Protein AF-A0A439HSZ8-F1 (afdb_monomer)

Radius of gyration: 15.16 Å; Cα contacts (8 Å, |Δi|>4): 178; chains: 1; bounding box: 39×26×37 Å

Secondary structure (DSSP, 8-state):
-EEEE-HHHHSSS-EEEEEEEEEEEEETTEEEEEEEEEEE-SSS--EEEEEEEEEGGGTEEEEEEEEE--TT-HHHHHTT-TTPPP-

Foldseek 3Di:
DWDWDACVQQVDGIWIKDKDKDWDFDVVQTWIWIWMWMATDPPFGKIKTWIWIDGVVVPDTDIDIDIDHPQVGRVCRVVVDPPRDDD

Solvent-accessible surface area (backbone atoms only — not comparable to full-atom values): 5060 Å² total; per-residue (Å²): 95,83,44,78,36,50,37,94,61,35,77,55,61,73,37,36,33,38,51,49,71,51,76,47,79,45,82,82,71,51,35,38,41,38,40,40,40,38,37,45,66,71,83,54,78,35,40,38,43,38,38,40,40,43,24,66,90,75,75,38,77,49,78,50,77,51,75,51,57,57,92,76,34,40,69,58,60,72,66,63,48,85,85,64,70,85,125

Nearest PDB structures (foldseek):
  4rth-assembly2_B  TM=4.484E-01  e=2.936E+00  Zea mays
  4yhd-assembly5_E  TM=5.558E-01  e=7.264E+00  Staphylococcus aureus
  4rth-assembly1_A  TM=4.292E-01  e=4.742E+00  Zea mays
  1of5-assembly1_B  TM=2.980E-01  e=3.832E+00  Saccharomyces cerevisiae

Sequence (87 aa):
PEIALGQALAGSGIAELAAKGSFKADAAPLALATSLNITRRDGKQGKLDASIHFAPADNKLDLDLKASEPAGGIIANLLKLPDAPPV

pLDDT: mean 84.24, std 14.78, range [38.94, 98.44]

Structure (mmCIF, N/CA/C/O backbone):
data_AF-A0A439HSZ8-F1
#
_entry.id   AF-A0A439HSZ8-F1
#
loop_
_atom_site.group_PDB
_atom_site.id
_atom_site.type_symbol
_atom_site.label_atom_id
_atom_site.label_alt_id
_atom_site.label_comp_id
_atom_site.label_asym_id
_atom_site.label_entity_id
_atom_site.label_seq_id
_atom_site.pdbx_PDB_ins_code
_atom_site.Cartn_x
_atom_site.Cartn_y
_atom_site.Cartn_z
_atom_site.occupancy
_atom_site.B_iso_or_equiv
_atom_site.auth_seq_id
_atom_site.auth_comp_id
_atom_site.auth_asym_id
_atom_site.auth_atom_id
_atom_site.pdbx_PDB_model_num
ATOM 1 N N . PRO A 1 1 ? -7.820 10.568 -2.057 1.00 78.81 1 PRO A N 1
ATOM 2 C CA . PRO A 1 1 ? -9.195 10.075 -2.321 1.00 78.81 1 PRO A CA 1
ATOM 3 C C . PRO A 1 1 ? -9.844 9.646 -1.005 1.00 78.81 1 PRO A C 1
ATOM 5 O O . PRO A 1 1 ? -9.111 9.283 -0.084 1.00 78.81 1 PRO A O 1
ATOM 8 N N . GLU A 1 2 ? -11.173 9.683 -0.939 1.00 82.56 2 GLU A N 1
ATOM 9 C CA . GLU A 1 2 ? -11.961 9.042 0.120 1.00 82.56 2 GLU A CA 1
ATOM 10 C C . GLU A 1 2 ? -12.494 7.716 -0.420 1.00 82.56 2 GLU A C 1
ATOM 12 O O . GLU A 1 2 ? -12.947 7.645 -1.562 1.00 82.56 2 GLU A O 1
ATOM 17 N N . ILE A 1 3 ? -12.334 6.649 0.356 1.00 88.00 3 ILE A N 1
ATOM 18 C CA . ILE A 1 3 ? -12.601 5.275 -0.066 1.00 88.00 3 ILE A CA 1
ATOM 19 C C . ILE A 1 3 ? -13.508 4.641 0.982 1.00 88.00 3 ILE A C 1
ATOM 21 O O . ILE A 1 3 ? -13.143 4.596 2.153 1.00 88.00 3 ILE A O 1
ATOM 25 N N . ALA A 1 4 ? -14.656 4.120 0.561 1.00 90.88 4 ALA A N 1
ATOM 26 C CA . ALA A 1 4 ? -15.557 3.359 1.417 1.00 90.88 4 ALA A CA 1
ATOM 27 C C . ALA A 1 4 ? -15.440 1.865 1.087 1.00 90.88 4 ALA A C 1
ATOM 29 O O . ALA A 1 4 ? -15.695 1.448 -0.044 1.00 90.88 4 ALA A O 1
ATOM 30 N N . LEU A 1 5 ? -15.048 1.057 2.070 1.00 86.12 5 LEU A N 1
ATOM 31 C CA . LEU A 1 5 ? -15.013 -0.398 1.960 1.00 86.12 5 LEU A CA 1
ATOM 32 C C . LEU A 1 5 ? -16.291 -0.985 2.553 1.00 86.12 5 LEU A C 1
ATOM 34 O O . LEU A 1 5 ? -16.616 -0.728 3.710 1.00 86.12 5 LEU A O 1
ATOM 38 N N . GLY A 1 6 ? -17.006 -1.788 1.766 1.00 83.44 6 GLY A N 1
ATOM 39 C CA . GLY A 1 6 ? -18.195 -2.498 2.233 1.00 83.44 6 GLY A CA 1
ATOM 40 C C . GLY A 1 6 ? -17.867 -3.681 3.147 1.00 83.44 6 GLY A C 1
ATOM 41 O O . GLY A 1 6 ? -16.718 -4.117 3.245 1.00 83.44 6 GLY A O 1
ATOM 42 N N . GLN A 1 7 ? -18.906 -4.250 3.760 1.00 81.62 7 GLN A N 1
ATOM 43 C CA . GLN A 1 7 ? -18.809 -5.316 4.765 1.00 81.62 7 GLN A CA 1
ATOM 44 C C . GLN A 1 7 ? -17.944 -6.511 4.340 1.00 81.62 7 GLN A C 1
ATOM 46 O O . GLN A 1 7 ? -17.222 -7.054 5.168 1.00 81.62 7 GLN A O 1
ATOM 51 N N . ALA A 1 8 ? -17.973 -6.899 3.060 1.00 78.56 8 ALA A N 1
ATOM 52 C CA . ALA A 1 8 ? -17.170 -8.012 2.546 1.00 78.56 8 ALA A CA 1
ATOM 53 C C . ALA A 1 8 ? -15.656 -7.820 2.755 1.00 78.56 8 ALA A C 1
ATOM 55 O O . ALA A 1 8 ? -14.922 -8.798 2.844 1.00 78.56 8 ALA A O 1
ATOM 56 N N . LEU A 1 9 ? -15.200 -6.568 2.835 1.00 77.62 9 LEU A N 1
ATOM 57 C CA . LEU A 1 9 ? -13.808 -6.212 3.098 1.00 77.62 9 LEU A CA 1
ATOM 58 C C . LEU A 1 9 ? -13.627 -5.692 4.526 1.00 77.62 9 LEU A C 1
ATOM 60 O O . LEU A 1 9 ? -12.640 -6.012 5.174 1.00 77.62 9 LEU A O 1
ATOM 64 N N . ALA A 1 10 ? -14.588 -4.917 5.034 1.00 77.12 10 ALA A N 1
ATOM 65 C CA . ALA A 1 10 ? -14.516 -4.295 6.352 1.00 77.12 10 ALA A CA 1
ATOM 66 C 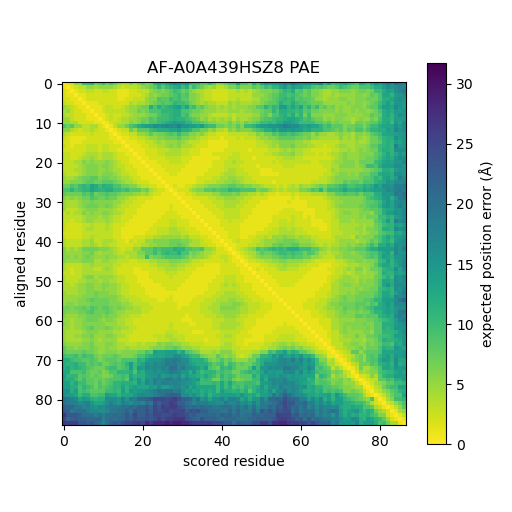C . ALA A 1 10 ? -14.818 -5.249 7.526 1.00 77.12 10 ALA A C 1
ATOM 68 O O . ALA A 1 10 ? -14.665 -4.859 8.685 1.00 77.12 10 ALA A O 1
ATOM 69 N N . GLY A 1 11 ? -15.313 -6.461 7.255 1.00 72.88 11 GLY A N 1
ATOM 70 C CA . GLY A 1 11 ? -15.780 -7.440 8.246 1.00 72.88 11 GLY A CA 1
ATOM 71 C C . GLY A 1 11 ? -17.104 -7.054 8.920 1.00 72.88 11 GLY A C 1
ATOM 72 O O . GLY A 1 11 ? -17.950 -7.906 9.173 1.00 72.88 11 GLY A O 1
ATOM 73 N N . SER A 1 12 ? -17.327 -5.761 9.162 1.00 74.56 12 SER A N 1
ATOM 74 C CA . SER A 1 12 ? -18.576 -5.198 9.678 1.00 74.56 12 SER A CA 1
ATOM 75 C C . SER A 1 12 ? -18.786 -3.775 9.159 1.00 74.56 12 SER A C 1
ATOM 77 O O . SER A 1 12 ? -17.858 -2.966 9.157 1.00 74.56 12 SER A O 1
ATOM 79 N N . GLY A 1 13 ? -20.016 -3.458 8.745 1.00 82.44 13 GLY A N 1
ATOM 80 C CA . GLY A 1 13 ? -20.398 -2.108 8.323 1.00 82.44 13 GLY A CA 1
ATOM 81 C C . GLY A 1 13 ? -19.602 -1.570 7.128 1.00 82.44 13 GLY A C 1
ATOM 82 O O . GLY A 1 13 ? -19.154 -2.328 6.265 1.00 82.44 13 GLY A O 1
ATOM 83 N N . ILE A 1 14 ? -19.469 -0.243 7.079 1.00 86.44 14 ILE A N 1
ATOM 84 C CA . ILE A 1 14 ? -18.655 0.482 6.099 1.00 86.44 14 ILE A CA 1
ATOM 85 C C . ILE A 1 14 ? -17.413 0.999 6.814 1.00 86.44 14 ILE A C 1
ATOM 87 O O . ILE A 1 14 ? -17.526 1.583 7.891 1.00 86.44 14 ILE A O 1
ATOM 91 N N . ALA A 1 15 ? -16.245 0.797 6.209 1.00 86.44 15 ALA A N 1
ATOM 92 C CA . ALA A 1 15 ? -15.014 1.416 6.670 1.00 86.44 15 ALA A CA 1
ATOM 93 C C . ALA A 1 15 ? -14.572 2.519 5.725 1.00 86.44 15 ALA A C 1
ATOM 95 O O . ALA A 1 15 ? -14.405 2.300 4.525 1.00 86.44 15 ALA A O 1
ATOM 96 N N . GLU A 1 16 ? -14.353 3.698 6.286 1.00 90.50 16 GLU A N 1
ATOM 97 C CA . GLU A 1 16 ? -13.920 4.867 5.536 1.00 90.50 16 GLU A CA 1
ATOM 98 C C . GLU A 1 16 ? -12.410 5.019 5.655 1.00 90.50 16 GLU A C 1
ATOM 100 O O . GLU A 1 16 ? -11.846 5.038 6.752 1.00 90.50 16 GLU A O 1
ATOM 105 N N . LEU A 1 17 ? -11.743 5.121 4.512 1.00 89.94 17 LEU A N 1
ATOM 106 C CA . LEU A 1 17 ? -10.300 5.232 4.398 1.00 89.94 17 LEU A CA 1
ATOM 107 C C . LEU A 1 17 ? -9.935 6.481 3.606 1.00 89.94 17 LEU A C 1
ATOM 109 O O . LEU A 1 17 ? -10.609 6.873 2.652 1.00 89.94 17 LEU A O 1
ATOM 113 N N . ALA A 1 18 ? -8.786 7.050 3.941 1.00 92.19 18 ALA A N 1
ATOM 114 C CA . ALA A 1 18 ? -8.074 7.942 3.050 1.00 92.19 18 ALA A CA 1
ATOM 115 C C . ALA A 1 18 ? -6.761 7.321 2.621 1.00 92.19 18 ALA A C 1
ATOM 117 O O . ALA A 1 18 ? -6.010 6.790 3.438 1.00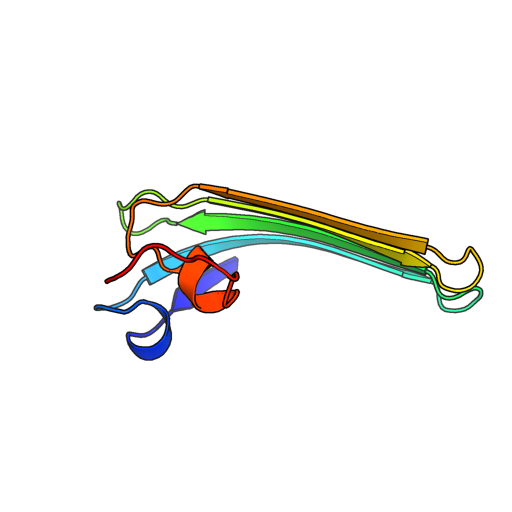 92.19 18 ALA A O 1
AT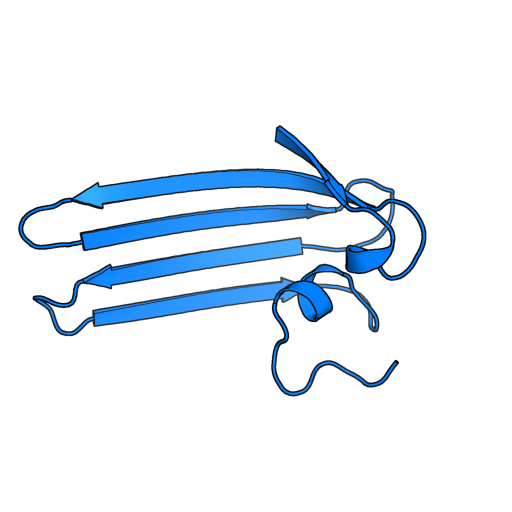OM 118 N N . ALA A 1 19 ? -6.479 7.454 1.331 1.00 92.06 19 ALA A N 1
ATOM 119 C CA . ALA A 1 19 ? -5.245 6.988 0.735 1.00 92.06 19 ALA A CA 1
ATOM 120 C C . ALA A 1 19 ? -4.491 8.141 0.073 1.00 92.06 19 ALA A C 1
ATOM 122 O O . ALA A 1 19 ? -5.084 9.015 -0.573 1.00 92.06 19 ALA A O 1
ATOM 123 N N . LYS A 1 20 ? -3.170 8.104 0.210 1.00 95.38 20 LYS A N 1
ATOM 124 C CA . LYS A 1 20 ? -2.215 8.858 -0.599 1.00 95.38 20 LYS A CA 1
ATOM 125 C C . LYS A 1 20 ? -1.232 7.864 -1.185 1.00 95.38 20 LYS A C 1
ATOM 127 O O . LYS A 1 20 ? -0.792 6.961 -0.486 1.00 95.38 20 LYS A O 1
ATOM 132 N N . GLY A 1 21 ? -0.878 8.038 -2.446 1.00 94.94 21 GLY A N 1
ATOM 133 C CA . GLY A 1 21 ? 0.124 7.188 -3.053 1.00 94.94 21 GLY A CA 1
ATOM 134 C C . GLY A 1 21 ? 0.771 7.836 -4.256 1.00 94.94 21 GLY A C 1
ATOM 135 O O . GLY A 1 21 ? 0.259 8.812 -4.807 1.00 94.94 21 GLY A O 1
ATOM 136 N N . SER A 1 22 ? 1.905 7.274 -4.633 1.00 97.38 22 SER A N 1
ATOM 137 C CA . SER A 1 22 ? 2.630 7.604 -5.845 1.00 97.38 22 SER A CA 1
ATOM 138 C C . SER A 1 22 ? 3.075 6.321 -6.527 1.00 97.38 22 SER A C 1
ATOM 140 O O . SER A 1 22 ? 3.326 5.297 -5.887 1.00 97.38 22 SER A O 1
ATOM 142 N N . PHE A 1 23 ? 3.152 6.395 -7.848 1.00 96.94 23 PHE A N 1
ATOM 143 C CA . PHE A 1 23 ? 3.602 5.306 -8.688 1.00 96.94 23 PHE A CA 1
ATOM 144 C C . PHE A 1 23 ? 4.510 5.870 -9.772 1.00 96.94 23 PHE A C 1
ATOM 146 O O . PHE A 1 23 ? 4.169 6.864 -10.418 1.00 96.94 23 PHE A O 1
ATOM 153 N N . LYS A 1 24 ? 5.660 5.233 -9.961 1.00 98.12 24 LYS A N 1
ATOM 154 C CA . LYS A 1 24 ? 6.578 5.487 -11.065 1.00 98.12 24 LYS A CA 1
ATOM 155 C C . LYS A 1 24 ? 6.825 4.177 -11.797 1.00 98.12 24 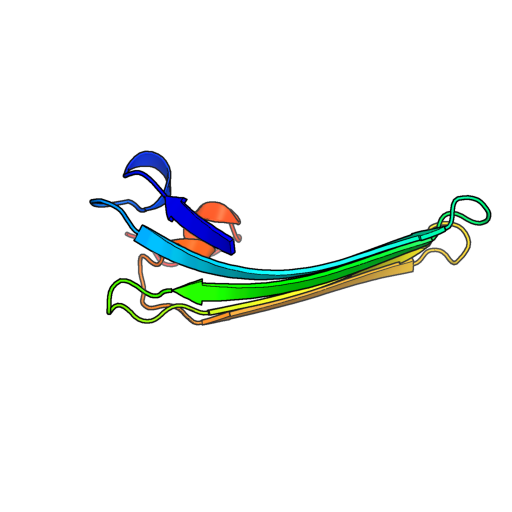LYS A C 1
ATOM 157 O O . LYS A 1 24 ? 7.073 3.155 -11.159 1.00 98.12 24 LYS A O 1
ATOM 162 N N . ALA A 1 25 ? 6.792 4.241 -13.122 1.00 97.88 25 ALA A N 1
ATOM 163 C CA . ALA A 1 25 ? 7.160 3.142 -13.995 1.00 97.88 25 ALA A CA 1
ATOM 164 C C . ALA A 1 25 ? 8.100 3.649 -15.088 1.00 97.88 25 ALA A C 1
ATOM 166 O O . ALA A 1 25 ? 7.727 4.520 -15.873 1.00 97.88 25 ALA A O 1
ATOM 167 N N . ASP A 1 26 ? 9.299 3.081 -15.139 1.00 98.06 26 ASP A N 1
ATOM 168 C CA . ASP A 1 26 ? 10.227 3.204 -16.256 1.00 98.06 26 ASP A CA 1
ATOM 169 C C . ASP A 1 26 ? 10.185 1.890 -17.053 1.00 98.06 26 ASP A C 1
ATOM 171 O O . ASP A 1 26 ? 10.180 0.806 -16.469 1.00 98.06 26 ASP A O 1
ATOM 175 N N . ALA A 1 27 ? 10.096 1.968 -18.384 1.00 95.94 27 ALA A N 1
ATOM 176 C CA . ALA A 1 27 ? 9.883 0.789 -19.230 1.00 95.94 27 ALA A CA 1
ATOM 177 C C . ALA A 1 27 ? 11.183 0.092 -19.676 1.00 95.94 27 ALA A C 1
ATOM 179 O O . ALA A 1 27 ? 11.149 -1.088 -20.022 1.00 95.94 27 ALA A O 1
ATOM 180 N N . ALA A 1 28 ? 12.316 0.803 -19.699 1.00 94.44 28 ALA A N 1
ATOM 181 C CA . ALA A 1 28 ? 13.588 0.286 -20.203 1.00 94.44 28 ALA A CA 1
ATOM 182 C C . ALA A 1 28 ? 14.802 0.931 -19.484 1.00 94.44 28 ALA A C 1
ATOM 184 O O . ALA A 1 28 ? 15.128 2.081 -19.781 1.00 94.44 28 ALA A O 1
ATOM 185 N N . PRO A 1 29 ? 15.488 0.201 -18.577 1.00 94.00 29 PRO A N 1
ATOM 186 C CA . PRO A 1 29 ? 15.070 -1.098 -18.041 1.00 94.00 29 PRO A CA 1
ATOM 187 C C . PRO A 1 29 ? 13.766 -0.971 -17.235 1.00 94.00 29 PRO A C 1
ATOM 189 O O . PRO A 1 29 ? 13.427 0.114 -16.766 1.00 94.00 29 PRO A O 1
ATOM 192 N N . LEU A 1 30 ? 13.026 -2.077 -17.088 1.00 97.38 30 LEU A N 1
ATOM 193 C CA . LEU A 1 30 ? 11.813 -2.095 -16.269 1.00 97.38 30 LEU A CA 1
ATOM 194 C C . LEU A 1 30 ? 12.164 -1.750 -14.816 1.00 97.38 30 LEU A C 1
ATOM 196 O O . LEU A 1 30 ? 12.888 -2.507 -14.168 1.00 97.38 30 LEU A O 1
ATOM 200 N N . ALA A 1 31 ? 11.614 -0.651 -14.307 1.00 98.19 31 ALA A N 1
ATOM 201 C CA . ALA A 1 31 ? 11.723 -0.264 -12.907 1.00 98.19 31 ALA A CA 1
ATOM 202 C C . ALA A 1 31 ? 10.394 0.311 -12.415 1.00 98.19 31 ALA A C 1
ATOM 204 O O . ALA A 1 31 ? 9.869 1.274 -12.975 1.00 98.19 31 ALA A O 1
ATOM 205 N N . LEU A 1 32 ? 9.846 -0.287 -11.360 1.00 98.31 32 LEU A N 1
ATOM 206 C CA . LEU A 1 32 ? 8.609 0.143 -10.721 1.00 98.31 32 LEU A CA 1
ATOM 207 C C . LEU A 1 32 ? 8.906 0.612 -9.301 1.00 98.31 32 LEU A C 1
ATOM 209 O O . LEU A 1 32 ? 9.556 -0.101 -8.533 1.00 98.31 32 LEU A O 1
ATOM 213 N N . ALA A 1 33 ? 8.385 1.779 -8.939 1.00 98.12 33 ALA A N 1
ATOM 214 C CA . ALA A 1 33 ? 8.427 2.286 -7.576 1.00 98.12 33 ALA A CA 1
ATOM 215 C C . ALA A 1 33 ? 7.032 2.725 -7.136 1.00 98.12 33 ALA A C 1
ATOM 217 O O . ALA A 1 33 ? 6.385 3.536 -7.800 1.00 98.12 33 ALA A O 1
ATOM 218 N N . THR A 1 34 ? 6.575 2.191 -6.007 1.00 97.88 34 THR A N 1
ATOM 219 C CA . THR A 1 34 ? 5.269 2.507 -5.421 1.00 97.88 34 THR A CA 1
ATOM 220 C C . THR A 1 34 ? 5.446 2.943 -3.979 1.00 97.88 34 THR A C 1
ATOM 222 O O . THR A 1 34 ? 6.185 2.311 -3.228 1.00 97.88 34 THR A O 1
ATOM 225 N N . SER A 1 35 ? 4.728 3.989 -3.582 1.00 97.50 35 SER A N 1
ATOM 226 C CA . SER A 1 35 ? 4.526 4.359 -2.184 1.00 97.50 35 SER A CA 1
ATOM 227 C C . SER A 1 35 ? 3.034 4.509 -1.934 1.00 97.50 35 SER A C 1
ATOM 229 O O . SER A 1 35 ? 2.341 5.167 -2.710 1.00 97.50 35 SER A O 1
ATOM 231 N N . LEU A 1 36 ? 2.527 3.888 -0.875 1.00 94.88 36 LEU A N 1
ATOM 232 C CA . LEU A 1 36 ? 1.118 3.928 -0.508 1.00 94.88 36 LEU A CA 1
ATOM 233 C C . LEU A 1 36 ? 0.982 4.150 0.995 1.00 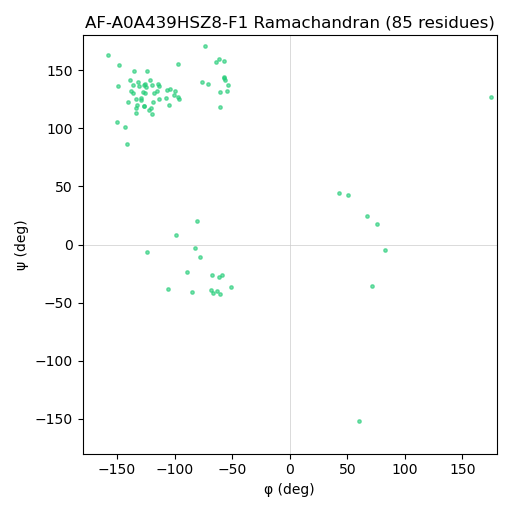94.88 36 LEU A C 1
ATOM 235 O O . LEU A 1 36 ? 1.628 3.490 1.804 1.00 94.88 36 LEU A O 1
ATOM 239 N N . ASN A 1 37 ? 0.154 5.113 1.378 1.00 94.12 37 ASN A N 1
ATOM 240 C CA . ASN A 1 37 ? -0.171 5.452 2.756 1.00 94.12 37 ASN A CA 1
ATOM 241 C C . ASN A 1 37 ? -1.692 5.429 2.880 1.00 94.12 37 ASN A C 1
ATOM 243 O O . ASN A 1 37 ? -2.380 6.196 2.201 1.00 94.12 37 ASN A O 1
ATOM 247 N N . ILE A 1 38 ? -2.216 4.565 3.741 1.00 91.62 38 ILE A N 1
ATOM 248 C CA . ILE A 1 38 ? -3.648 4.451 4.019 1.00 91.62 38 ILE A CA 1
ATOM 249 C C . ILE A 1 38 ? -3.877 4.740 5.492 1.00 91.62 38 ILE A C 1
ATOM 251 O O . ILE A 1 38 ? -3.130 4.295 6.360 1.00 91.62 38 ILE A O 1
ATOM 255 N N . THR A 1 39 ? -4.921 5.500 5.789 1.00 91.19 39 THR A N 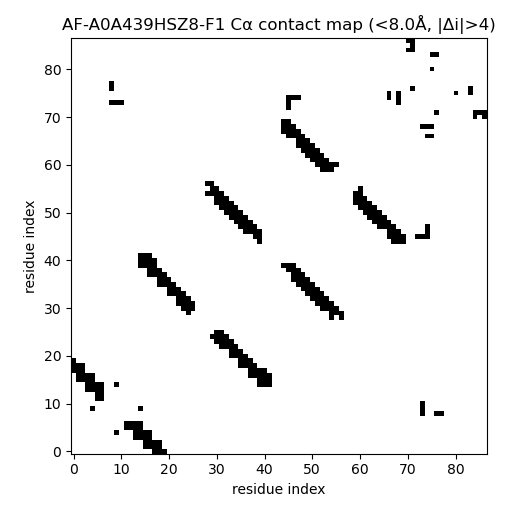1
ATOM 256 C CA . THR A 1 39 ? -5.365 5.749 7.158 1.00 91.19 39 THR A CA 1
ATOM 257 C C . THR A 1 39 ? -6.872 5.644 7.226 1.00 91.19 39 THR A C 1
ATOM 259 O O . THR A 1 39 ? -7.585 6.151 6.357 1.00 91.19 39 THR A O 1
ATOM 262 N N . ARG A 1 40 ? -7.349 4.987 8.272 1.00 89.69 40 ARG A N 1
ATOM 263 C CA . ARG A 1 40 ? -8.764 4.835 8.566 1.00 89.69 40 ARG A CA 1
ATOM 264 C C . ARG A 1 40 ? -9.344 6.135 9.139 1.00 89.69 40 ARG A C 1
ATOM 266 O O . ARG A 1 40 ? -8.671 6.837 9.890 1.00 8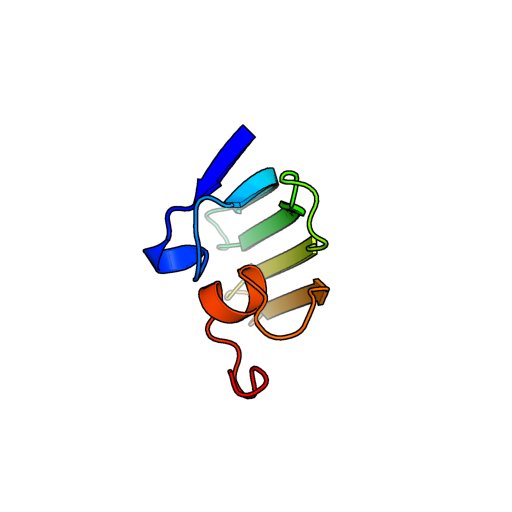9.69 40 ARG A O 1
ATOM 273 N N . ARG A 1 41 ? -10.560 6.495 8.725 1.00 90.06 41 ARG A N 1
ATOM 274 C CA . ARG A 1 41 ? -11.215 7.785 9.023 1.00 90.06 41 ARG A CA 1
ATOM 275 C C . ARG A 1 41 ? -12.585 7.673 9.690 1.00 90.06 41 ARG A C 1
ATOM 277 O O . ARG A 1 41 ? -13.098 8.679 10.158 1.00 90.06 41 ARG A O 1
ATOM 284 N N . ASP A 1 42 ? -13.122 6.470 9.832 1.00 86.88 42 ASP A N 1
ATOM 285 C CA . ASP A 1 42 ? -14.423 6.184 10.461 1.00 86.88 42 ASP A CA 1
ATOM 286 C C . ASP A 1 42 ? -14.392 6.154 12.009 1.00 86.88 42 ASP A C 1
ATOM 288 O O . ASP A 1 42 ? -15.234 5.528 12.653 1.00 86.88 42 ASP A O 1
ATOM 292 N N . GLY A 1 43 ? -13.382 6.773 12.626 1.00 82.00 43 GLY A N 1
ATOM 293 C CA . GLY A 1 43 ? -13.204 6.802 14.079 1.00 82.00 43 GLY A CA 1
ATOM 294 C C . GLY A 1 43 ? -12.522 5.575 14.697 1.00 82.00 43 GLY A C 1
ATOM 295 O O . GLY A 1 43 ? -12.219 5.621 15.890 1.00 82.00 43 GLY A O 1
ATOM 296 N N . LYS A 1 44 ? -12.214 4.506 13.940 1.00 82.75 44 LYS A N 1
ATOM 297 C CA . LYS A 1 44 ? -11.369 3.402 14.447 1.00 82.75 44 LYS A CA 1
ATOM 298 C C . LYS A 1 44 ? -9.908 3.556 14.018 1.00 82.75 44 LYS A C 1
ATOM 300 O O . LYS A 1 44 ? -9.594 4.170 13.001 1.00 82.75 44 LYS A O 1
ATOM 305 N N . GLN A 1 45 ? -9.001 2.961 14.793 1.00 81.88 45 GLN A N 1
ATOM 306 C CA . GLN A 1 45 ? -7.570 2.965 14.488 1.00 81.88 45 GLN A CA 1
ATOM 307 C C . GLN A 1 45 ? -7.260 2.064 13.286 1.00 81.88 45 GLN A C 1
ATOM 309 O O . GLN A 1 45 ? -7.795 0.961 13.175 1.00 81.88 45 GLN A O 1
ATOM 314 N N . GLY A 1 46 ? -6.381 2.538 12.404 1.00 85.88 46 GLY A N 1
ATOM 315 C CA . GLY A 1 46 ? -5.828 1.734 11.325 1.00 85.88 46 GLY A CA 1
ATOM 316 C C . GLY A 1 46 ? -4.944 2.535 10.384 1.00 85.88 46 GLY A C 1
ATOM 317 O O . GLY A 1 46 ? -5.364 3.572 9.861 1.00 85.88 46 GLY A O 1
ATOM 318 N N . LYS A 1 47 ? -3.718 2.058 10.169 1.00 89.62 47 LYS A N 1
ATOM 319 C CA . LYS A 1 47 ? -2.752 2.664 9.253 1.00 89.62 47 LYS A CA 1
ATOM 320 C C . LYS A 1 47 ? -2.006 1.597 8.459 1.00 89.62 47 LYS A C 1
ATOM 322 O O . LYS A 1 47 ? -1.633 0.566 9.013 1.00 89.62 47 LYS A O 1
ATOM 327 N N . LEU A 1 48 ? -1.760 1.892 7.185 1.00 88.44 48 LEU A N 1
ATOM 328 C CA . LEU A 1 48 ? -0.846 1.157 6.319 1.00 88.44 48 LEU A CA 1
ATOM 329 C C . LEU A 1 48 ? 0.173 2.113 5.717 1.00 88.44 48 LEU A C 1
ATOM 331 O O . LEU A 1 48 ? -0.213 3.104 5.098 1.00 88.44 48 LEU A O 1
ATOM 335 N N . ASP A 1 49 ? 1.445 1.765 5.812 1.00 93.44 49 ASP A N 1
ATOM 336 C CA . ASP A 1 49 ? 2.511 2.334 5.003 1.00 93.44 49 ASP A CA 1
ATOM 337 C C . ASP A 1 49 ? 3.138 1.193 4.192 1.00 93.44 49 ASP A C 1
ATOM 339 O O . ASP A 1 49 ? 3.581 0.197 4.761 1.00 93.44 49 ASP A O 1
ATOM 343 N N . ALA A 1 50 ? 3.147 1.317 2.866 1.00 93.12 50 ALA A N 1
ATOM 344 C CA . ALA A 1 50 ? 3.707 0.319 1.964 1.00 93.12 50 ALA A CA 1
ATOM 345 C C . ALA A 1 50 ? 4.649 0.974 0.950 1.00 93.12 50 ALA A C 1
ATOM 347 O O . ALA A 1 50 ? 4.317 2.013 0.365 1.00 93.12 50 ALA A O 1
ATOM 348 N N . SER A 1 51 ? 5.798 0.351 0.707 1.00 96.94 51 SER A N 1
ATOM 349 C CA . SER A 1 51 ? 6.678 0.674 -0.412 1.00 96.94 51 SER A CA 1
ATOM 350 C C . SER A 1 51 ? 7.092 -0.585 -1.162 1.00 96.94 51 SER A C 1
ATOM 352 O O . SER A 1 51 ? 7.338 -1.638 -0.574 1.00 96.94 51 SER A O 1
ATOM 354 N N . ILE A 1 52 ? 7.128 -0.474 -2.488 1.00 97.06 52 ILE A N 1
ATOM 355 C CA . ILE A 1 52 ? 7.515 -1.564 -3.383 1.00 97.06 52 ILE A CA 1
ATOM 356 C C . ILE A 1 52 ? 8.503 -1.010 -4.398 1.00 97.06 52 ILE A C 1
ATOM 358 O O . ILE A 1 52 ? 8.176 -0.047 -5.099 1.00 97.06 52 ILE A O 1
ATOM 362 N N . HIS A 1 53 ? 9.674 -1.635 -4.505 1.00 98.06 53 HIS A N 1
ATOM 363 C CA . HIS A 1 53 ? 10.627 -1.402 -5.589 1.00 98.06 53 HIS A CA 1
ATOM 364 C C . HIS A 1 53 ? 10.869 -2.702 -6.344 1.00 98.06 53 HIS A C 1
ATOM 366 O O . HIS A 1 53 ? 11.392 -3.660 -5.782 1.00 98.06 53 HIS A O 1
ATOM 372 N N . PHE A 1 54 ? 10.520 -2.726 -7.625 1.00 98.06 54 PHE A N 1
ATOM 373 C CA . PHE A 1 54 ? 10.727 -3.882 -8.489 1.00 98.06 54 PHE A CA 1
ATOM 374 C C . PHE A 1 54 ? 11.578 -3.484 -9.690 1.00 98.06 54 PHE A C 1
ATOM 376 O O . PHE A 1 54 ? 11.158 -2.660 -10.501 1.00 98.06 54 PHE A O 1
ATOM 383 N N . ALA A 1 55 ? 12.771 -4.065 -9.790 1.00 98.44 55 ALA A N 1
ATOM 384 C CA . ALA A 1 55 ? 13.719 -3.835 -10.876 1.00 98.44 55 ALA A CA 1
ATOM 385 C C . ALA A 1 55 ? 14.401 -5.170 -11.235 1.00 98.44 55 ALA A C 1
ATOM 387 O O . ALA A 1 55 ? 15.454 -5.506 -10.688 1.00 98.44 55 ALA A O 1
ATOM 388 N N . PRO A 1 56 ? 13.802 -5.984 -12.124 1.00 97.62 56 PRO A N 1
ATOM 389 C CA . PRO A 1 56 ? 14.312 -7.320 -12.434 1.00 97.62 56 PRO A CA 1
ATOM 390 C C . PRO A 1 56 ? 15.655 -7.304 -13.171 1.00 97.62 56 PRO A C 1
ATOM 392 O O . PRO A 1 56 ? 16.424 -8.247 -13.023 1.00 97.62 56 PRO A O 1
ATOM 395 N N . ALA A 1 57 ? 15.968 -6.236 -13.917 1.00 97.69 57 ALA A N 1
ATOM 396 C CA . ALA A 1 57 ? 17.285 -6.063 -14.537 1.00 97.69 57 ALA A CA 1
ATOM 397 C C . ALA A 1 57 ? 18.419 -5.998 -13.494 1.00 97.69 57 ALA A C 1
ATOM 399 O O . ALA A 1 57 ? 19.529 -6.442 -13.774 1.00 97.69 57 ALA A O 1
ATOM 400 N N . ASP A 1 58 ? 18.101 -5.534 -12.281 1.00 97.62 58 ASP A N 1
ATOM 401 C CA . ASP A 1 58 ? 19.003 -5.477 -11.127 1.00 97.62 58 ASP A CA 1
ATOM 402 C C . ASP A 1 58 ? 18.793 -6.665 -10.162 1.00 97.62 58 ASP A C 1
ATOM 404 O O . ASP A 1 58 ? 19.332 -6.669 -9.057 1.00 97.62 58 ASP A O 1
ATOM 408 N N . ASN A 1 59 ? 17.978 -7.661 -10.544 1.00 97.25 59 ASN 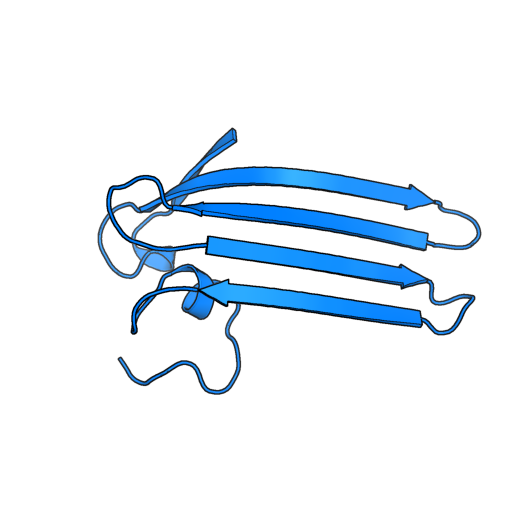A N 1
ATOM 409 C CA . ASN A 1 59 ? 17.529 -8.773 -9.695 1.00 97.25 59 ASN A CA 1
ATOM 410 C C . ASN A 1 59 ? 16.944 -8.312 -8.344 1.00 97.25 59 ASN A C 1
ATOM 412 O O . ASN A 1 59 ? 17.239 -8.870 -7.284 1.00 97.25 59 ASN A O 1
ATOM 416 N N . LYS A 1 60 ? 16.133 -7.251 -8.380 1.00 97.06 60 LYS A N 1
ATOM 417 C CA . LYS A 1 60 ? 15.677 -6.541 -7.188 1.00 97.06 60 LYS A CA 1
ATOM 418 C C . LYS A 1 60 ? 14.161 -6.592 -7.009 1.00 97.06 60 LYS A C 1
ATOM 420 O O . LYS A 1 60 ? 13.400 -6.229 -7.909 1.00 97.06 60 LYS A O 1
ATOM 425 N N . LEU A 1 61 ? 13.747 -6.958 -5.798 1.00 96.62 61 LEU A N 1
ATOM 426 C CA . LEU A 1 61 ? 12.383 -6.840 -5.297 1.00 96.62 61 LEU A CA 1
ATOM 427 C C . LEU A 1 61 ? 12.429 -6.454 -3.808 1.00 96.62 61 LEU A C 1
ATOM 429 O O . LEU A 1 61 ? 12.656 -7.309 -2.957 1.00 96.62 61 LEU A O 1
ATOM 433 N N . ASP A 1 62 ? 12.203 -5.174 -3.509 1.00 96.75 62 ASP A N 1
ATOM 434 C CA . ASP A 1 62 ? 12.054 -4.681 -2.135 1.00 96.75 62 ASP A CA 1
ATOM 435 C C . ASP A 1 62 ? 10.564 -4.499 -1.827 1.00 96.75 62 ASP A C 1
ATOM 437 O O . ASP A 1 62 ? 9.862 -3.809 -2.571 1.00 96.75 62 ASP A O 1
ATOM 441 N N . LEU A 1 63 ? 10.093 -5.072 -0.718 1.00 94.50 63 LEU A N 1
ATOM 442 C CA . LEU A 1 63 ? 8.776 -4.795 -0.145 1.00 94.50 63 LEU A CA 1
ATOM 443 C C . LEU A 1 63 ? 8.955 -4.396 1.321 1.00 94.50 63 LEU A C 1
ATOM 445 O O . LEU A 1 63 ? 9.432 -5.198 2.121 1.00 94.50 63 LEU A O 1
ATOM 449 N N . ASP A 1 64 ? 8.537 -3.184 1.680 1.00 93.44 64 ASP A N 1
ATOM 450 C CA . ASP A 1 64 ? 8.360 -2.766 3.076 1.00 93.44 64 ASP A CA 1
ATOM 451 C C . ASP A 1 64 ? 6.866 -2.527 3.300 1.00 93.44 64 ASP A C 1
ATOM 453 O O . ASP A 1 64 ? 6.216 -1.786 2.557 1.00 93.44 64 ASP A O 1
ATOM 457 N N . LEU A 1 65 ? 6.313 -3.194 4.308 1.00 89.81 65 LEU A N 1
ATOM 458 C CA . LEU A 1 65 ? 4.915 -3.100 4.685 1.00 89.81 65 LEU A CA 1
ATOM 459 C C . LEU A 1 65 ? 4.822 -2.931 6.197 1.00 89.81 65 LEU A C 1
ATOM 461 O O . LEU A 1 65 ? 5.184 -3.825 6.960 1.00 89.81 65 LEU A O 1
ATOM 465 N N . LYS A 1 66 ? 4.277 -1.797 6.628 1.00 89.06 66 LYS A N 1
ATOM 466 C CA . LYS A 1 66 ? 4.003 -1.496 8.033 1.00 89.06 66 LYS A CA 1
ATOM 467 C C . LYS A 1 66 ? 2.516 -1.270 8.195 1.00 89.06 66 LYS A C 1
ATOM 469 O O . LYS A 1 66 ? 1.966 -0.291 7.697 1.00 89.06 66 LYS A O 1
ATOM 474 N N . ALA A 1 67 ? 1.869 -2.188 8.897 1.00 85.06 67 ALA A N 1
ATOM 475 C CA . ALA A 1 67 ? 0.464 -2.087 9.247 1.00 85.06 67 ALA A CA 1
ATOM 476 C C . ALA A 1 67 ? 0.329 -1.949 10.764 1.00 85.06 67 ALA A C 1
ATOM 478 O O . ALA A 1 67 ? 1.015 -2.629 11.524 1.00 85.06 67 ALA A O 1
ATOM 479 N N . SER A 1 68 ? -0.566 -1.071 11.203 1.00 84.69 68 SER A N 1
ATOM 480 C CA . SER A 1 68 ? -0.962 -0.965 12.604 1.00 84.69 68 SER A CA 1
ATOM 481 C C . SER A 1 68 ? -2.474 -0.884 12.670 1.00 84.69 68 SER A C 1
ATOM 483 O O . SER A 1 68 ? -3.073 0.081 12.195 1.00 84.69 68 SER A O 1
ATOM 485 N N . GLU A 1 69 ? -3.082 -1.919 13.235 1.00 78.31 69 GLU A N 1
ATOM 486 C CA . GLU A 1 69 ? -4.518 -2.030 13.449 1.00 78.31 69 GLU A CA 1
ATOM 487 C C . GLU A 1 69 ? -4.804 -2.842 14.719 1.00 78.31 69 GLU A C 1
ATOM 489 O O . GLU A 1 69 ? -3.986 -3.682 15.106 1.00 78.31 69 GLU A O 1
ATOM 494 N N . PRO A 1 70 ? -5.968 -2.633 15.359 1.00 71.50 70 PRO A N 1
ATOM 495 C CA . PRO A 1 70 ? -6.478 -3.551 16.371 1.00 71.50 70 PRO A CA 1
ATOM 496 C C . PRO A 1 70 ? -6.641 -4.977 15.820 1.00 71.50 70 PRO A C 1
ATOM 498 O O . PRO A 1 70 ? -6.811 -5.170 14.613 1.00 71.50 70 PRO A O 1
ATOM 501 N N . ALA A 1 71 ? -6.655 -5.975 16.709 1.00 67.12 71 ALA A N 1
ATOM 502 C CA . ALA A 1 71 ? -7.004 -7.349 16.340 1.00 67.12 71 ALA A CA 1
ATOM 503 C C . ALA A 1 71 ? -8.374 -7.389 15.628 1.00 67.12 71 ALA A C 1
ATOM 505 O O . ALA A 1 71 ? -9.301 -6.680 16.024 1.00 67.12 71 ALA A O 1
ATOM 506 N N . GLY A 1 72 ? -8.479 -8.169 14.545 1.00 63.38 72 GLY A N 1
ATOM 507 C CA . GLY A 1 72 ? -9.650 -8.149 13.656 1.00 63.38 72 GLY A CA 1
ATOM 508 C C . GLY A 1 72 ? -9.719 -6.936 12.708 1.00 63.38 72 GLY A C 1
ATOM 509 O O . GLY A 1 72 ? -10.789 -6.625 12.185 1.00 63.38 72 GLY A O 1
ATOM 510 N N . GLY A 1 73 ? -8.598 -6.234 12.501 1.00 68.25 73 GLY A N 1
ATOM 511 C CA . GLY A 1 73 ? -8.457 -5.090 11.594 1.00 68.25 73 GLY A CA 1
ATOM 512 C C . GLY A 1 73 ? -8.724 -5.400 10.114 1.00 68.25 73 GLY A C 1
ATOM 513 O O . GLY A 1 73 ? -8.689 -6.544 9.665 1.00 68.25 73 GLY A O 1
ATOM 514 N N . ILE A 1 74 ? -9.019 -4.363 9.335 1.00 72.12 74 ILE A N 1
ATOM 515 C CA . ILE A 1 74 ? -9.492 -4.481 7.945 1.00 72.12 74 ILE A CA 1
ATOM 516 C C . ILE A 1 74 ? -8.316 -4.610 6.980 1.00 72.12 74 ILE A C 1
ATOM 518 O O . ILE A 1 74 ? -8.353 -5.400 6.036 1.00 72.12 74 ILE A O 1
ATOM 522 N N . ILE A 1 75 ? -7.264 -3.834 7.223 1.00 65.88 75 ILE A N 1
ATOM 523 C CA . ILE A 1 75 ? -6.049 -3.795 6.411 1.00 65.88 75 ILE A CA 1
ATOM 524 C C . ILE A 1 75 ? -5.309 -5.134 6.514 1.00 65.88 75 ILE A C 1
ATOM 526 O O . ILE A 1 75 ? -4.878 -5.663 5.489 1.00 65.88 75 ILE A O 1
ATOM 530 N N . ALA A 1 76 ? -5.217 -5.722 7.711 1.00 64.38 76 ALA A N 1
ATOM 531 C CA . ALA A 1 76 ? -4.621 -7.050 7.896 1.00 64.38 76 ALA A CA 1
ATOM 532 C C . ALA A 1 76 ? -5.375 -8.148 7.114 1.00 64.38 76 ALA A C 1
ATOM 534 O O . ALA A 1 76 ? -4.753 -8.978 6.448 1.00 64.38 76 ALA A O 1
ATOM 535 N N . ASN A 1 77 ? -6.713 -8.108 7.131 1.00 62.53 77 ASN A N 1
ATOM 536 C CA . ASN A 1 77 ? -7.567 -9.054 6.408 1.00 62.53 77 ASN A CA 1
ATOM 537 C C . ASN A 1 77 ? -7.492 -8.888 4.880 1.00 62.53 77 ASN A C 1
ATOM 539 O O . ASN A 1 77 ? -7.462 -9.881 4.151 1.00 62.53 77 ASN A O 1
ATOM 543 N N . LEU A 1 78 ? -7.421 -7.648 4.379 1.00 64.06 78 LEU A N 1
ATOM 544 C CA . LEU A 1 78 ? -7.326 -7.364 2.942 1.00 64.06 78 LEU A CA 1
ATOM 545 C C . LEU A 1 78 ? -6.043 -7.930 2.324 1.00 64.06 78 LEU A C 1
ATOM 547 O O . LEU A 1 78 ? -6.066 -8.458 1.213 1.00 64.06 78 LEU A O 1
ATOM 551 N N . LEU A 1 79 ? -4.929 -7.821 3.045 1.00 63.75 79 LEU A N 1
ATOM 552 C CA . LEU A 1 79 ? -3.620 -8.258 2.564 1.00 63.75 79 LEU A CA 1
ATOM 553 C C . LEU A 1 79 ? -3.385 -9.763 2.733 1.00 63.75 79 LEU A C 1
ATOM 555 O O . LEU A 1 79 ? -2.346 -10.250 2.292 1.00 63.75 79 LEU A O 1
ATOM 559 N N . LYS A 1 80 ? -4.335 -10.495 3.343 1.00 61.16 80 LYS A N 1
ATOM 560 C CA . LYS A 1 80 ? -4.217 -11.925 3.675 1.00 61.16 80 LYS A CA 1
ATOM 561 C C . LYS A 1 80 ? -2.834 -12.263 4.241 1.00 61.16 80 LYS A C 1
ATOM 563 O O . LYS A 1 80 ? -2.205 -13.230 3.809 1.00 61.16 80 LYS A O 1
ATOM 568 N N . LEU A 1 81 ? -2.334 -11.425 5.151 1.00 54.75 81 LEU A N 1
ATOM 569 C CA . LEU A 1 81 ? -1.018 -11.650 5.735 1.00 54.75 81 LEU A CA 1
ATOM 570 C C . LEU A 1 81 ? -1.035 -13.008 6.461 1.00 54.75 81 LEU A C 1
ATOM 572 O O . LEU A 1 81 ? -1.986 -13.269 7.207 1.00 54.75 81 LEU A O 1
ATOM 576 N N . PRO A 1 82 ? -0.043 -13.891 6.228 1.00 46.28 82 PRO A N 1
ATOM 577 C CA . PRO A 1 82 ? 0.090 -15.106 7.022 1.00 46.28 82 PRO A CA 1
ATOM 578 C C . PRO A 1 82 ? 0.208 -14.724 8.506 1.00 46.28 82 PRO A C 1
ATOM 580 O O . PRO A 1 82 ? 0.769 -13.681 8.835 1.00 46.28 82 PRO A O 1
ATOM 583 N N . ASP A 1 83 ? -0.380 -15.541 9.381 1.00 54.59 83 ASP A N 1
ATOM 584 C CA . ASP A 1 83 ? -0.443 -15.328 10.837 1.00 54.59 83 ASP A CA 1
ATOM 585 C C . ASP A 1 83 ? -1.288 -14.129 11.320 1.00 54.59 83 ASP A C 1
ATOM 587 O O . ASP A 1 83 ? -1.089 -13.628 12.429 1.00 54.59 83 ASP A O 1
ATOM 591 N N . ALA A 1 84 ? -2.278 -13.676 10.537 1.00 51.75 84 ALA A N 1
ATOM 592 C CA . ALA A 1 84 ? -3.293 -12.753 11.054 1.00 51.75 84 ALA A CA 1
ATOM 593 C C . ALA A 1 84 ? -3.956 -13.343 12.326 1.00 51.75 84 ALA A C 1
ATOM 595 O O . ALA A 1 84 ? -4.320 -14.525 12.322 1.00 51.75 84 ALA A O 1
ATOM 596 N N . PRO A 1 85 ? -4.097 -12.565 13.421 1.00 38.94 85 PRO A N 1
ATOM 597 C CA . PRO A 1 85 ? -4.621 -13.079 14.683 1.00 38.94 85 PRO A CA 1
ATOM 598 C C . PRO A 1 85 ? -6.022 -13.690 14.494 1.00 38.94 85 PRO A C 1
ATOM 600 O O . PRO A 1 85 ? -6.803 -13.145 13.708 1.00 38.94 85 PRO A O 1
ATOM 603 N N . PRO A 1 86 ? -6.352 -14.795 15.196 1.00 45.19 86 PRO A N 1
ATOM 604 C CA . PRO A 1 86 ? -7.654 -15.446 15.069 1.00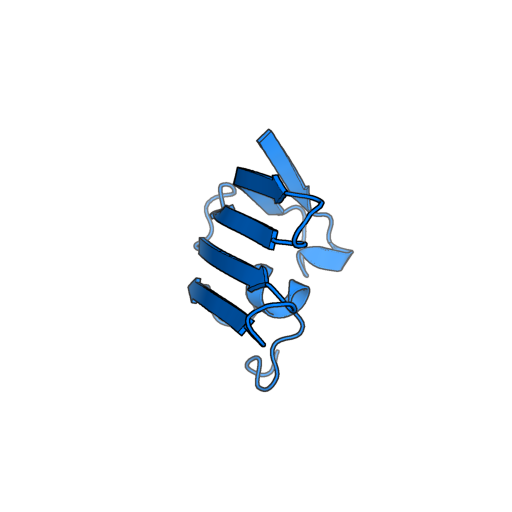 45.19 86 PRO A CA 1
ATOM 605 C C . PRO A 1 86 ? -8.797 -14.467 15.370 1.00 45.19 86 PRO A C 1
ATOM 607 O O . PRO A 1 86 ? -8.670 -13.639 16.276 1.00 45.19 86 PRO A O 1
ATOM 610 N N . VAL A 1 87 ? -9.890 -14.572 14.606 1.00 51.25 87 VAL A N 1
ATOM 611 C CA . VAL A 1 87 ? -11.149 -13.838 14.838 1.00 51.25 87 VAL A CA 1
ATOM 612 C C . VAL A 1 87 ? -11.982 -14.459 15.949 1.00 51.25 87 VAL A C 1
ATOM 614 O O . VAL A 1 87 ? -11.973 -15.706 16.067 1.00 51.25 87 VAL A O 1
#

Mean predicted aligned error: 6.82 Å